Protein AF-A0A8J5JXN4-F1 (afdb_monomer)

Structure (mmCIF, N/CA/C/O backbone):
data_AF-A0A8J5JXN4-F1
#
_entry.id   AF-A0A8J5JXN4-F1
#
loop_
_atom_site.group_PDB
_atom_site.id
_atom_site.type_symbol
_atom_site.label_atom_id
_atom_site.label_alt_id
_atom_site.label_comp_id
_atom_site.label_asym_id
_atom_site.label_entity_id
_atom_site.label_seq_id
_atom_site.pdbx_PDB_ins_code
_atom_site.Cartn_x
_atom_site.Cartn_y
_atom_site.Cartn_z
_atom_site.occupancy
_atom_site.B_iso_or_equiv
_atom_site.auth_seq_id
_atom_site.auth_comp_id
_atom_site.auth_asym_id
_atom_site.auth_atom_id
_atom_site.pdbx_PDB_model_num
ATOM 1 N N . MET A 1 1 ? 13.441 -5.933 -4.847 1.00 72.00 1 MET A N 1
ATOM 2 C CA . MET A 1 1 ? 13.278 -5.884 -6.314 1.00 72.00 1 MET A CA 1
ATOM 3 C C . MET A 1 1 ? 13.465 -4.434 -6.734 1.00 72.00 1 MET A C 1
ATOM 5 O O . MET A 1 1 ? 12.838 -3.593 -6.105 1.00 72.00 1 MET A O 1
ATOM 9 N N . SER A 1 2 ? 14.353 -4.119 -7.678 1.00 83.12 2 SER A N 1
ATOM 10 C CA . SER A 1 2 ? 14.438 -2.763 -8.246 1.00 83.12 2 SER A CA 1
ATOM 11 C C . SER A 1 2 ? 13.447 -2.611 -9.402 1.00 83.12 2 SER A C 1
ATOM 13 O O . SER A 1 2 ? 13.060 -3.614 -10.004 1.00 83.12 2 SER A O 1
ATOM 15 N N . ASP A 1 3 ? 13.075 -1.373 -9.731 1.00 87.00 3 ASP A N 1
ATOM 16 C CA . ASP A 1 3 ? 12.139 -1.077 -10.827 1.00 87.00 3 ASP A CA 1
ATOM 17 C C . ASP A 1 3 ? 12.627 -1.682 -12.160 1.00 87.00 3 ASP A C 1
ATOM 19 O O . ASP A 1 3 ? 11.871 -2.357 -12.850 1.00 87.00 3 ASP A O 1
ATOM 23 N N . CYS A 1 4 ? 13.932 -1.594 -12.439 1.00 93.00 4 CYS A N 1
ATOM 24 C CA . CYS A 1 4 ? 14.555 -2.209 -13.618 1.00 93.00 4 CYS A CA 1
ATOM 25 C C . CYS A 1 4 ? 14.364 -3.739 -13.684 1.00 93.00 4 CYS A C 1
ATOM 27 O O . CYS A 1 4 ? 14.093 -4.290 -14.749 1.00 93.00 4 CYS A O 1
ATOM 29 N N . MET A 1 5 ? 14.462 -4.442 -12.549 1.00 92.94 5 MET A N 1
ATOM 30 C CA . MET A 1 5 ? 14.268 -5.899 -12.515 1.00 92.94 5 MET A CA 1
ATOM 31 C C . MET A 1 5 ? 12.804 -6.283 -12.757 1.00 92.94 5 MET A C 1
ATOM 33 O O . MET A 1 5 ? 12.541 -7.311 -13.378 1.00 92.94 5 MET A O 1
ATOM 37 N N . LEU A 1 6 ? 11.851 -5.466 -12.293 1.00 93.12 6 LEU A N 1
ATOM 38 C CA . LEU A 1 6 ? 10.431 -5.674 -12.581 1.00 93.12 6 LEU A CA 1
ATOM 39 C C . LEU A 1 6 ? 10.128 -5.450 -14.068 1.00 93.12 6 LEU A C 1
ATOM 41 O O . LEU A 1 6 ? 9.421 -6.253 -14.673 1.00 93.12 6 LEU A O 1
ATOM 45 N N . ASP A 1 7 ? 10.694 -4.404 -14.665 1.00 94.62 7 ASP A N 1
ATOM 46 C CA . ASP A 1 7 ? 10.518 -4.126 -16.092 1.00 94.62 7 ASP A CA 1
ATOM 47 C C . ASP A 1 7 ? 11.151 -5.205 -16.974 1.00 94.62 7 ASP A C 1
ATOM 49 O O . ASP A 1 7 ? 10.552 -5.621 -17.962 1.00 94.62 7 ASP A O 1
ATOM 53 N N . ASN A 1 8 ? 12.306 -5.747 -16.582 1.00 96.69 8 ASN A N 1
ATOM 54 C CA . ASN A 1 8 ? 12.890 -6.891 -17.275 1.00 96.69 8 ASN A CA 1
ATOM 55 C C . ASN A 1 8 ? 12.008 -8.151 -17.170 1.00 96.69 8 ASN A C 1
ATOM 57 O O . ASN A 1 8 ? 11.812 -8.852 -18.161 1.00 96.69 8 ASN A O 1
ATOM 61 N N . ALA A 1 9 ? 11.427 -8.427 -15.997 1.00 95.06 9 ALA A N 1
ATOM 62 C CA . ALA A 1 9 ? 10.536 -9.573 -15.805 1.00 95.06 9 ALA A CA 1
ATOM 63 C C . ALA A 1 9 ? 9.258 -9.471 -16.658 1.00 95.06 9 ALA A C 1
ATOM 65 O O . ALA A 1 9 ? 8.794 -10.478 -17.197 1.00 95.06 9 ALA A O 1
ATOM 66 N N . ARG A 1 10 ? 8.739 -8.253 -16.856 1.00 96.62 10 ARG A N 1
ATOM 67 C CA . ARG A 1 10 ? 7.584 -7.985 -17.726 1.00 96.62 10 ARG A CA 1
ATOM 68 C C . ARG A 1 10 ? 7.798 -8.371 -19.187 1.00 96.62 10 ARG A C 1
ATOM 70 O O . ARG A 1 10 ? 6.823 -8.648 -19.877 1.00 96.62 10 ARG A O 1
ATOM 77 N N . CYS A 1 11 ? 9.047 -8.447 -19.652 1.00 96.88 11 CYS A N 1
ATOM 78 C CA . CYS A 1 11 ? 9.352 -8.968 -20.986 1.00 96.88 11 CYS A CA 1
ATOM 79 C C . CYS A 1 11 ? 8.943 -10.441 -21.151 1.00 96.88 11 CYS A C 1
ATOM 81 O O . CYS A 1 11 ? 8.680 -10.869 -22.270 1.00 96.88 11 CYS A O 1
ATOM 83 N N . ASN A 1 12 ? 8.896 -11.211 -20.056 1.00 96.62 12 ASN A N 1
ATOM 84 C CA . ASN A 1 12 ? 8.470 -12.614 -20.056 1.00 96.62 12 ASN A CA 1
ATOM 85 C C . ASN A 1 12 ? 7.000 -12.774 -19.650 1.00 96.62 12 ASN A C 1
ATOM 87 O O . ASN A 1 12 ? 6.325 -13.672 -20.145 1.00 96.62 12 ASN A O 1
ATOM 91 N N . ASP A 1 13 ? 6.504 -11.908 -18.764 1.00 96.75 13 ASP A N 1
ATOM 92 C CA . ASP A 1 13 ? 5.113 -11.915 -18.317 1.00 96.75 13 ASP A CA 1
ATOM 93 C C . ASP A 1 13 ? 4.566 -10.488 -18.189 1.00 96.75 13 ASP A C 1
ATOM 95 O O . ASP A 1 13 ? 4.795 -9.782 -17.203 1.00 96.75 13 ASP A O 1
ATOM 99 N N . ALA A 1 14 ? 3.792 -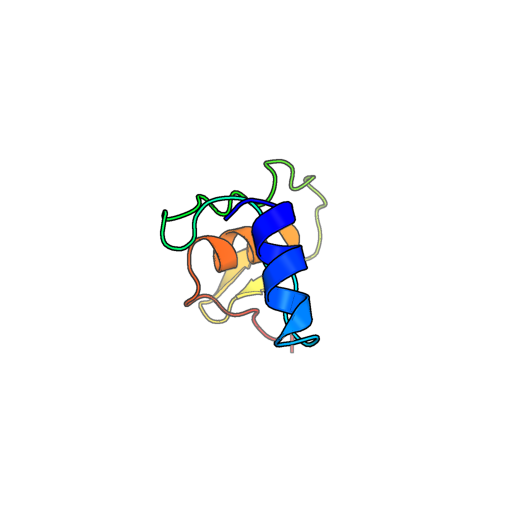10.074 -19.192 1.00 95.50 14 ALA A N 1
ATOM 100 C CA . ALA A 1 14 ? 3.203 -8.741 -19.260 1.00 95.50 14 ALA A CA 1
ATOM 101 C C . ALA A 1 14 ? 2.104 -8.487 -18.208 1.00 95.50 14 ALA A C 1
ATOM 103 O O . ALA A 1 14 ? 1.672 -7.346 -18.049 1.00 95.50 14 ALA A O 1
ATOM 104 N N . THR A 1 15 ? 1.641 -9.512 -17.483 1.00 96.75 15 THR A N 1
ATOM 105 C CA . THR A 1 15 ? 0.640 -9.345 -16.414 1.00 96.75 15 THR A CA 1
ATOM 106 C C . THR A 1 15 ? 1.251 -8.813 -15.115 1.00 96.75 15 THR A C 1
ATOM 108 O O . THR A 1 15 ? 0.540 -8.292 -14.246 1.00 96.75 15 THR A O 1
ATOM 111 N N . LEU A 1 16 ? 2.581 -8.882 -14.990 1.00 93.75 16 LEU A N 1
ATOM 112 C CA . LEU A 1 16 ? 3.308 -8.420 -13.817 1.00 93.75 16 LEU A CA 1
ATOM 113 C C . LEU A 1 16 ? 3.201 -6.901 -13.641 1.00 93.75 16 LEU A C 1
ATOM 115 O O . LEU A 1 16 ? 3.476 -6.098 -14.536 1.00 93.75 16 LEU A O 1
ATOM 119 N N . HIS A 1 17 ? 2.871 -6.486 -12.424 1.00 91.81 17 HIS A N 1
ATOM 120 C CA . HIS A 1 17 ? 2.806 -5.087 -12.025 1.00 91.81 17 HIS A CA 1
ATOM 121 C C . HIS A 1 17 ? 3.326 -4.897 -10.602 1.00 91.81 17 HIS A C 1
ATOM 123 O O . HIS A 1 17 ? 3.376 -5.832 -9.804 1.00 91.81 17 HIS A O 1
ATOM 129 N N . LEU A 1 18 ? 3.757 -3.673 -10.290 1.00 88.06 18 LEU A N 1
ATOM 130 C CA . LEU A 1 18 ? 4.255 -3.340 -8.962 1.00 88.06 18 LEU A CA 1
ATOM 131 C C . LEU A 1 18 ? 3.086 -3.356 -7.973 1.00 88.06 18 LEU A C 1
ATOM 133 O O . LEU A 1 18 ? 2.235 -2.473 -8.024 1.00 88.06 18 LEU A O 1
ATOM 137 N N . ALA A 1 19 ? 3.065 -4.335 -7.070 1.00 85.81 19 ALA A N 1
ATOM 138 C CA . ALA A 1 19 ? 2.058 -4.394 -6.013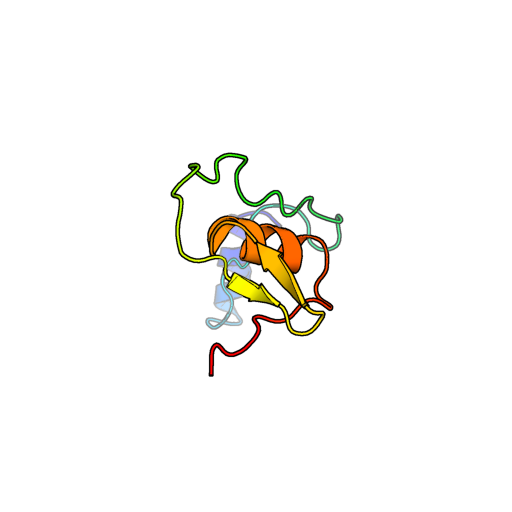 1.00 85.81 19 ALA A CA 1
ATOM 139 C C . ALA A 1 19 ? 2.283 -3.290 -4.963 1.00 85.81 19 ALA A C 1
ATOM 141 O O . ALA A 1 19 ? 1.366 -2.548 -4.625 1.00 85.81 19 ALA A O 1
ATOM 142 N N . TYR A 1 20 ? 3.515 -3.168 -4.459 1.00 79.75 20 TYR A N 1
ATOM 143 C CA . TYR A 1 20 ? 3.939 -2.129 -3.519 1.00 79.75 20 TYR A CA 1
ATOM 144 C C . TYR A 1 20 ? 5.466 -1.980 -3.532 1.00 79.75 20 TYR A C 1
ATOM 146 O O . TYR A 1 20 ? 6.188 -2.869 -3.986 1.00 79.75 20 TYR A O 1
ATOM 154 N N . ARG A 1 21 ? 5.972 -0.846 -3.032 1.00 80.69 21 ARG A N 1
ATOM 155 C CA . ARG A 1 21 ? 7.417 -0.606 -2.888 1.00 80.69 21 ARG A CA 1
ATOM 156 C C . ARG A 1 21 ? 7.950 -1.210 -1.593 1.00 80.69 21 ARG A C 1
ATOM 158 O O . ARG A 1 21 ? 7.283 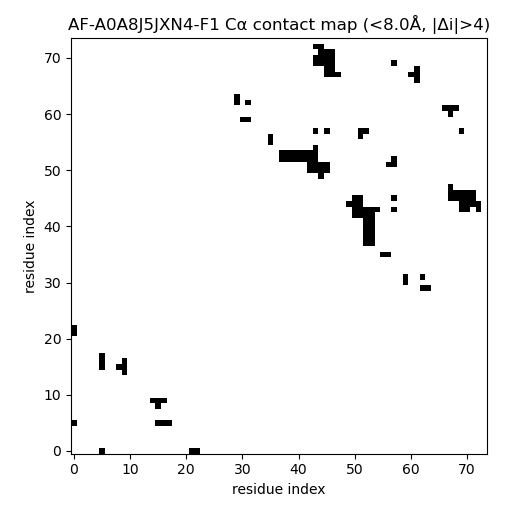-1.158 -0.565 1.00 80.69 21 ARG A O 1
ATOM 165 N N . GLY A 1 22 ? 9.179 -1.718 -1.642 1.00 79.06 22 GLY A N 1
ATOM 166 C CA . GLY A 1 22 ? 9.846 -2.382 -0.520 1.00 79.06 22 GLY A CA 1
ATOM 167 C C . GLY A 1 22 ? 10.127 -3.856 -0.804 1.00 79.06 22 GLY A C 1
ATOM 168 O O . GLY A 1 22 ? 9.978 -4.326 -1.933 1.00 79.06 22 GLY A O 1
ATOM 169 N N . ARG A 1 23 ? 10.593 -4.590 0.210 1.00 80.94 23 ARG A N 1
ATOM 170 C CA . ARG A 1 23 ? 10.763 -6.046 0.115 1.00 80.94 23 ARG A CA 1
ATOM 171 C C . ARG A 1 23 ? 9.464 -6.747 0.489 1.00 80.94 23 ARG A C 1
ATOM 173 O O . ARG A 1 23 ? 8.766 -6.316 1.400 1.00 80.94 23 ARG A O 1
ATOM 180 N N . CYS A 1 24 ? 9.171 -7.841 -0.204 1.00 83.12 24 CYS A N 1
ATOM 181 C CA . CYS A 1 24 ? 8.077 -8.723 0.172 1.00 83.12 24 CYS A CA 1
ATOM 182 C C . CYS A 1 24 ? 8.414 -9.452 1.474 1.00 83.12 24 CYS A C 1
ATOM 184 O O . CYS A 1 24 ? 9.560 -9.852 1.665 1.00 83.12 24 CYS A O 1
ATOM 186 N N . GLY A 1 25 ? 7.425 -9.667 2.339 1.00 71.69 25 GLY A N 1
ATOM 187 C CA . GLY A 1 25 ? 7.584 -10.497 3.539 1.00 71.69 25 GLY A CA 1
ATOM 188 C C . GLY A 1 25 ? 8.332 -9.837 4.699 1.00 71.69 25 GLY A C 1
ATOM 189 O O . GLY A 1 25 ? 8.210 -10.319 5.822 1.00 71.69 25 GLY A O 1
ATOM 190 N N . ASP A 1 26 ? 9.007 -8.702 4.477 1.00 68.81 26 ASP A N 1
ATOM 191 C CA . ASP A 1 26 ? 9.187 -7.740 5.561 1.00 68.81 26 ASP A CA 1
ATOM 192 C C . ASP A 1 26 ? 7.760 -7.377 5.976 1.00 68.81 26 ASP A C 1
ATOM 194 O O . ASP A 1 26 ? 6.963 -6.968 5.125 1.00 68.81 26 ASP A O 1
ATOM 198 N N . SER A 1 27 ? 7.398 -7.642 7.235 1.00 59.22 27 SER A N 1
ATOM 199 C CA . SER A 1 27 ? 6.128 -7.225 7.817 1.00 59.22 27 SER A CA 1
ATOM 200 C C . SER A 1 27 ? 6.091 -5.712 7.725 1.00 59.22 27 SER A C 1
ATOM 202 O O . SER A 1 27 ? 6.527 -5.007 8.633 1.00 59.22 27 SER A O 1
ATOM 204 N N . GLN A 1 28 ? 5.666 -5.210 6.570 1.00 52.78 28 GLN A N 1
ATOM 205 C CA . GLN A 1 28 ? 5.360 -3.820 6.405 1.00 52.78 28 GLN A CA 1
ATOM 206 C C . GLN A 1 28 ? 4.331 -3.567 7.488 1.00 52.78 28 GLN A C 1
ATOM 208 O O . GLN A 1 28 ? 3.232 -4.125 7.459 1.00 52.78 28 GLN A O 1
ATOM 213 N N . GLU A 1 29 ? 4.724 -2.744 8.453 1.00 55.69 29 GLU A N 1
ATOM 214 C CA . GLU A 1 29 ? 3.865 -1.691 8.949 1.00 55.69 29 GLU A CA 1
ATOM 215 C C . GLU A 1 29 ? 3.154 -1.132 7.714 1.00 55.69 29 GLU A C 1
ATOM 217 O O . GLU A 1 29 ? 3.634 -0.236 7.020 1.00 55.69 29 GLU A O 1
ATOM 222 N N . ARG A 1 30 ? 2.027 -1.744 7.352 1.00 55.59 30 ARG A N 1
ATOM 223 C CA . ARG A 1 30 ? 1.035 -1.104 6.520 1.00 55.59 30 ARG A CA 1
ATOM 224 C C . ARG A 1 30 ? 0.475 -0.043 7.439 1.00 55.59 30 ARG A C 1
ATOM 226 O O . ARG A 1 30 ? -0.561 -0.256 8.045 1.00 55.59 30 ARG A O 1
ATOM 233 N N . VAL A 1 31 ? 1.229 1.030 7.634 1.00 56.03 31 VAL A N 1
ATOM 234 C CA . VAL A 1 31 ? 0.749 2.227 8.294 1.00 56.03 31 VAL A CA 1
ATOM 235 C C . VAL A 1 31 ? -0.171 2.874 7.280 1.00 56.03 31 VAL A C 1
ATOM 237 O O . VAL A 1 31 ? 0.303 3.445 6.293 1.00 56.03 31 VAL A O 1
ATOM 240 N N . PRO A 1 32 ? -1.494 2.761 7.440 1.00 55.66 32 PRO A N 1
ATOM 241 C CA . PRO A 1 32 ? -2.389 3.553 6.635 1.00 55.66 32 PRO A CA 1
ATOM 242 C C . PRO A 1 32 ? -2.227 4.939 7.243 1.00 55.66 32 PRO A C 1
ATOM 244 O O . PRO A 1 32 ? -2.557 5.158 8.405 1.00 55.66 32 PRO A O 1
ATOM 247 N N . TYR A 1 33 ? -1.548 5.795 6.488 1.00 55.47 33 TYR A N 1
ATOM 248 C CA . TYR A 1 33 ? -1.314 7.211 6.726 1.00 55.47 33 TYR A CA 1
ATOM 249 C C . TYR A 1 33 ? -2.026 7.785 7.961 1.00 55.47 33 TYR A C 1
ATOM 251 O O . TYR A 1 33 ? -3.250 7.844 8.029 1.00 55.47 33 TYR A O 1
ATOM 259 N N . THR A 1 34 ? -1.211 8.264 8.899 1.00 56.94 34 THR A N 1
ATOM 260 C CA . THR A 1 34 ? -1.482 8.814 10.240 1.00 56.94 34 THR A CA 1
ATOM 261 C C . THR A 1 34 ? -2.549 9.929 10.336 1.00 56.94 34 THR A C 1
ATOM 263 O O . THR A 1 34 ? -2.760 10.475 11.413 1.00 56.94 34 THR A O 1
ATOM 266 N N . LEU A 1 35 ? -3.264 10.281 9.263 1.00 60.62 35 LEU A N 1
ATOM 267 C CA . LEU A 1 35 ? -4.372 11.238 9.296 1.00 60.62 35 LEU A CA 1
ATOM 268 C C . LEU A 1 35 ? -5.689 10.587 8.856 1.00 60.62 35 LEU A C 1
ATOM 270 O O . LEU A 1 35 ? -6.122 10.734 7.715 1.00 60.62 35 LEU A O 1
ATOM 274 N N . CYS A 1 36 ? -6.405 9.982 9.802 1.00 67.38 36 CYS A N 1
ATOM 275 C CA . CYS A 1 36 ? -7.861 10.033 9.726 1.00 67.38 36 CYS A CA 1
ATOM 276 C C . CYS A 1 36 ? -8.295 11.387 10.285 1.00 67.38 36 CYS A C 1
ATOM 278 O O . CYS A 1 36 ? -8.249 11.593 11.500 1.00 67.38 36 CYS A O 1
ATOM 280 N N . LEU A 1 37 ? -8.697 12.324 9.416 1.00 61.91 37 LEU A N 1
ATOM 281 C CA . LEU A 1 37 ? -9.379 13.531 9.883 1.00 61.91 37 LEU A CA 1
ATOM 282 C C . LEU A 1 37 ? -10.588 13.105 10.725 1.00 61.91 37 LEU A C 1
ATOM 284 O O . LEU A 1 37 ? -11.309 12.173 10.364 1.00 61.91 37 LEU A O 1
ATOM 288 N N . PHE A 1 38 ? -10.801 13.787 11.849 1.00 57.53 38 PHE A N 1
ATOM 289 C CA . PHE A 1 38 ? -11.941 13.548 12.728 1.00 57.53 38 PHE A CA 1
ATOM 290 C C . PHE A 1 38 ? -13.212 14.104 12.070 1.00 57.53 38 PHE A C 1
ATOM 292 O O . PHE A 1 38 ? -13.719 15.161 12.432 1.00 57.53 38 PHE A O 1
ATOM 299 N N . THR A 1 39 ? -13.700 13.433 11.0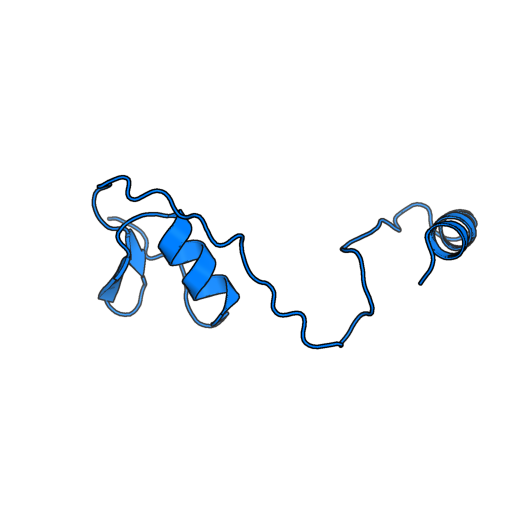32 1.00 53.66 39 THR A N 1
ATOM 300 C CA . THR A 1 39 ? -15.045 13.655 10.515 1.00 53.66 39 THR A CA 1
ATOM 301 C C . THR A 1 39 ? -15.994 12.826 11.371 1.00 53.66 39 THR A C 1
ATOM 303 O O . THR A 1 39 ? -15.858 11.608 11.464 1.00 53.66 39 THR A O 1
ATOM 306 N N . MET A 1 40 ? -16.925 13.490 12.059 1.00 48.75 40 MET A N 1
ATOM 307 C CA . MET A 1 40 ? -17.955 12.830 12.861 1.00 48.75 40 MET A CA 1
ATOM 308 C C . MET A 1 40 ? -19.020 12.256 11.921 1.00 48.75 40 MET A C 1
ATOM 310 O O . MET A 1 40 ? -20.072 12.853 11.710 1.00 48.75 40 MET A O 1
ATOM 314 N N . THR A 1 41 ? -18.710 11.132 11.283 1.00 52.53 41 THR A N 1
ATOM 315 C CA . THR A 1 41 ? -19.690 10.338 10.535 1.00 52.53 41 THR A CA 1
ATOM 316 C C . THR A 1 41 ? -20.398 9.380 11.487 1.00 52.53 41 THR A C 1
ATOM 318 O O . THR A 1 41 ? -19.812 8.965 12.486 1.00 52.53 41 THR A O 1
ATOM 321 N N . LEU A 1 42 ? -21.660 9.039 11.201 1.00 55.62 42 LEU A N 1
ATOM 322 C CA . LEU A 1 42 ? -22.377 7.964 11.897 1.00 55.62 42 LEU A CA 1
ATOM 323 C C . LEU A 1 42 ? -21.462 6.734 11.920 1.00 55.62 42 LEU A C 1
ATOM 325 O O . LEU A 1 42 ? -21.043 6.267 10.862 1.00 55.62 42 LEU A O 1
ATOM 329 N N . GLY A 1 43 ? -21.055 6.317 13.119 1.00 58.06 43 GLY A N 1
ATOM 330 C CA . GLY A 1 43 ? -19.964 5.365 13.284 1.00 58.06 43 GLY A CA 1
ATOM 331 C C . GLY A 1 43 ? -20.207 4.081 12.496 1.00 58.06 43 GLY A C 1
ATOM 332 O O . GLY A 1 43 ? -21.320 3.555 12.471 1.00 58.06 43 GLY A O 1
ATOM 333 N N . VAL A 1 44 ? -19.165 3.572 11.844 1.00 61.62 44 VAL A N 1
ATOM 334 C CA . VAL A 1 44 ? -19.248 2.292 11.141 1.00 61.62 44 VAL A CA 1
ATOM 335 C C . VAL A 1 44 ? -19.113 1.176 12.169 1.00 61.62 44 VAL A C 1
ATOM 337 O O . VAL A 1 44 ? -18.185 1.167 12.981 1.00 61.62 44 VAL A O 1
ATOM 340 N N . THR A 1 45 ? -20.074 0.257 12.172 1.00 62.69 45 THR A N 1
ATOM 341 C CA . THR A 1 45 ? -20.051 -0.906 13.061 1.00 62.69 45 THR A CA 1
ATOM 342 C C . THR A 1 45 ? -19.366 -2.046 12.330 1.00 62.69 45 THR A C 1
ATOM 344 O O . THR A 1 45 ? -19.691 -2.344 11.186 1.00 62.69 45 THR A O 1
ATOM 347 N N . GLU A 1 46 ? -18.384 -2.663 12.964 1.00 62.38 46 GLU A N 1
ATOM 348 C CA . GLU A 1 46 ? -17.775 -3.908 12.505 1.00 62.38 46 GLU A CA 1
ATOM 349 C C . GLU A 1 46 ? -18.615 -5.105 12.975 1.00 62.38 46 GLU A C 1
ATOM 351 O O . GLU A 1 46 ? -19.368 -4.996 13.942 1.00 62.38 46 GLU A O 1
ATOM 356 N N . ASN A 1 47 ? -18.467 -6.272 12.345 1.00 60.47 47 ASN A N 1
ATOM 357 C CA . ASN A 1 47 ? -19.230 -7.480 12.693 1.00 60.47 47 ASN A CA 1
ATOM 358 C C . ASN A 1 47 ? -19.152 -7.901 14.178 1.00 60.47 47 ASN A C 1
ATOM 360 O O . ASN A 1 47 ? -20.048 -8.590 14.654 1.00 60.47 47 ASN A O 1
ATOM 364 N N . ASN A 1 48 ? -18.129 -7.468 14.922 1.00 62.19 48 ASN A N 1
ATOM 365 C CA . ASN A 1 48 ? -17.969 -7.746 16.354 1.00 62.19 48 ASN A CA 1
ATOM 366 C C . ASN A 1 48 ? -18.613 -6.690 17.282 1.00 62.19 48 ASN A C 1
ATOM 368 O O . ASN A 1 48 ? -18.358 -6.686 18.485 1.00 62.19 48 ASN A O 1
ATOM 372 N N . GLY A 1 49 ? -19.413 -5.760 16.746 1.00 65.00 49 GLY A N 1
ATOM 373 C CA . GLY A 1 49 ? -20.093 -4.716 17.526 1.00 65.00 49 GLY A CA 1
ATOM 374 C C . GLY A 1 49 ? -19.200 -3.538 17.931 1.00 65.00 49 GLY A C 1
ATOM 375 O O . GLY A 1 49 ? -19.627 -2.664 18.685 1.00 65.00 49 GLY A O 1
ATOM 376 N N . LYS A 1 50 ? -17.960 -3.487 17.432 1.00 70.62 50 LYS A N 1
ATOM 377 C CA . LYS A 1 50 ? -17.048 -2.360 17.641 1.00 70.62 50 LYS A CA 1
ATOM 378 C C . LYS A 1 50 ? -17.382 -1.233 16.665 1.00 70.62 50 LYS A C 1
ATOM 380 O O . LYS A 1 50 ? -17.494 -1.463 15.462 1.00 70.62 50 LYS A O 1
ATOM 385 N N . VAL A 1 51 ? -17.535 -0.022 17.195 1.00 72.12 51 VAL A N 1
ATOM 386 C CA . VAL A 1 51 ? -17.887 1.174 16.421 1.00 72.12 51 VAL A CA 1
ATOM 387 C C . VAL A 1 51 ? -16.631 1.999 16.155 1.00 72.12 51 VAL A C 1
ATOM 389 O O . VAL A 1 51 ? -15.923 2.374 17.090 1.00 72.12 51 VAL A O 1
ATOM 392 N N . TYR A 1 52 ? -16.367 2.296 14.887 1.00 73.06 52 TYR A N 1
ATOM 393 C CA . TYR A 1 52 ? -15.292 3.187 14.453 1.00 73.06 52 TYR A CA 1
ATOM 394 C C . TYR A 1 52 ? -15.890 4.532 14.037 1.00 73.06 52 TYR A C 1
ATOM 396 O O . TYR A 1 52 ? -16.941 4.579 13.400 1.00 73.06 52 TYR A O 1
ATOM 404 N N . GLY A 1 53 ? -15.236 5.638 14.395 1.00 71.00 53 GLY A N 1
ATOM 405 C CA . GLY A 1 53 ? -15.767 6.992 14.190 1.00 71.00 53 GLY A CA 1
ATOM 406 C C . GLY A 1 53 ? -15.944 7.382 12.720 1.00 71.00 53 GLY A C 1
ATOM 407 O O . GLY A 1 53 ? -16.740 8.265 12.412 1.00 71.00 53 GLY A O 1
ATOM 408 N N . ASN A 1 54 ? -15.231 6.712 11.810 1.00 70.06 54 ASN A N 1
ATOM 409 C CA . ASN A 1 54 ? -15.417 6.812 10.366 1.00 70.06 54 ASN A CA 1
ATOM 410 C C . ASN A 1 54 ? -14.819 5.599 9.632 1.00 70.06 54 ASN A C 1
ATOM 412 O O . ASN A 1 54 ? -14.137 4.758 10.223 1.00 70.06 54 ASN A O 1
ATOM 416 N N . GLU A 1 55 ? -15.055 5.534 8.322 1.00 75.88 55 GLU A N 1
ATOM 417 C CA . GLU A 1 55 ? -14.535 4.484 7.440 1.00 75.88 55 GLU A CA 1
ATOM 418 C C . GLU A 1 55 ? -12.997 4.421 7.432 1.00 75.88 55 GLU A C 1
ATOM 420 O O . GLU A 1 55 ? -12.423 3.336 7.405 1.00 75.88 55 GLU A O 1
ATOM 425 N N . CYS A 1 56 ? -12.314 5.568 7.537 1.00 76.69 56 CYS A N 1
ATOM 426 C CA . CYS A 1 56 ? -10.851 5.612 7.620 1.00 76.69 56 CYS A CA 1
ATOM 427 C C . CYS A 1 56 ? -10.344 4.851 8.856 1.00 76.69 56 CYS A C 1
ATOM 429 O O . CYS A 1 56 ? -9.443 4.022 8.742 1.00 76.69 56 CYS A O 1
ATOM 431 N N . GLN A 1 57 ? -10.967 5.056 10.020 1.00 76.81 57 GLN A N 1
ATOM 432 C CA . GL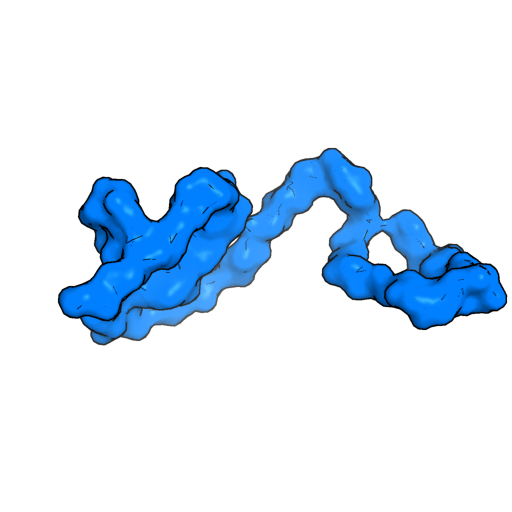N A 1 57 ? -10.612 4.342 11.249 1.00 76.81 57 GLN A CA 1
ATOM 433 C C . GLN A 1 57 ? -10.878 2.835 11.150 1.00 76.81 57 GLN A C 1
ATOM 435 O O . GLN A 1 57 ? -10.069 2.047 11.639 1.00 76.81 57 GLN A O 1
ATOM 440 N N . LEU A 1 58 ? -11.970 2.425 10.496 1.00 76.44 58 LEU A N 1
ATOM 441 C CA . LEU A 1 58 ? -12.257 1.010 10.248 1.00 76.44 58 LEU A CA 1
ATOM 442 C C . LEU A 1 58 ? -11.230 0.384 9.300 1.00 76.44 58 LEU A C 1
ATOM 444 O O . LEU A 1 58 ? -10.714 -0.689 9.588 1.00 76.44 58 LEU A O 1
ATOM 448 N N . ASN A 1 59 ? -10.877 1.063 8.210 1.00 75.19 59 ASN A N 1
ATOM 449 C CA . ASN A 1 59 ? -9.872 0.578 7.265 1.00 75.19 59 ASN A CA 1
ATOM 450 C C . ASN A 1 59 ? -8.486 0.467 7.912 1.00 75.19 59 ASN A C 1
ATOM 452 O O . ASN A 1 59 ? -7.756 -0.482 7.624 1.00 75.19 59 ASN A O 1
ATOM 456 N N . ILE A 1 60 ? -8.141 1.373 8.838 1.00 75.94 60 ILE A N 1
ATOM 457 C CA . ILE A 1 60 ? -6.933 1.224 9.660 1.00 75.94 60 ILE A CA 1
ATOM 458 C C . ILE A 1 60 ? -7.010 -0.020 10.532 1.00 75.94 60 ILE A C 1
ATOM 460 O O . ILE A 1 60 ? -6.051 -0.788 10.601 1.00 75.94 60 ILE A O 1
ATOM 464 N N . ALA A 1 61 ? -8.141 -0.224 11.197 1.00 76.62 61 ALA A N 1
ATOM 465 C CA . ALA A 1 61 ? -8.319 -1.382 12.049 1.00 76.62 61 ALA A CA 1
ATOM 466 C C . ALA A 1 61 ? -8.203 -2.684 11.246 1.00 76.62 61 ALA A C 1
ATOM 468 O O . ALA A 1 61 ? -7.415 -3.537 11.632 1.00 76.62 61 ALA A O 1
ATOM 469 N N . ILE A 1 62 ? -8.883 -2.798 10.099 1.00 76.75 62 ILE A N 1
ATOM 470 C CA . ILE A 1 62 ? -8.802 -3.955 9.188 1.00 76.75 62 ILE A CA 1
ATOM 471 C C . ILE A 1 62 ? -7.365 -4.179 8.698 1.00 76.75 62 ILE A C 1
ATOM 473 O O . ILE A 1 62 ? -6.915 -5.311 8.532 1.00 76.75 62 ILE A O 1
ATOM 477 N N . CYS A 1 63 ? -6.620 -3.099 8.467 1.00 75.44 63 CYS A N 1
ATOM 478 C CA . CYS A 1 63 ? -5.228 -3.188 8.054 1.00 75.44 63 CYS A CA 1
ATOM 479 C C . CYS A 1 63 ? -4.323 -3.785 9.146 1.00 75.44 63 CYS A C 1
ATOM 481 O O . CYS A 1 63 ? -3.426 -4.569 8.832 1.00 75.44 63 CYS A O 1
ATOM 483 N N . ASN A 1 64 ? -4.575 -3.435 10.411 1.00 73.19 64 ASN A N 1
ATOM 484 C CA . ASN A 1 64 ? -3.860 -3.973 11.571 1.00 73.19 64 ASN A CA 1
ATOM 485 C C . 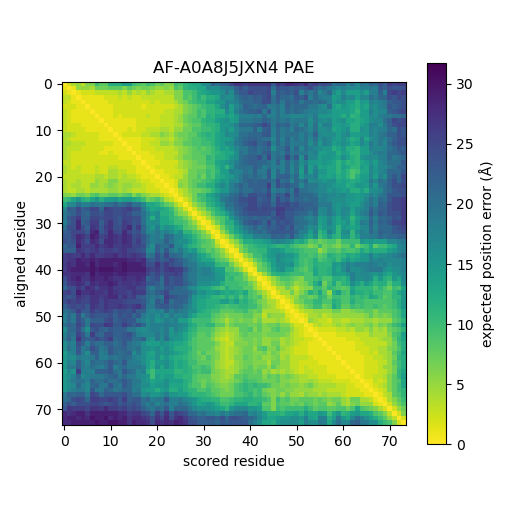ASN A 1 64 ? -4.343 -5.374 11.971 1.00 73.19 64 ASN A C 1
ATOM 487 O O . ASN A 1 64 ? -3.568 -6.163 12.505 1.00 73.19 64 ASN A O 1
ATOM 491 N N . ASP A 1 65 ? -5.610 -5.679 11.713 1.00 75.88 65 ASP A N 1
ATOM 492 C CA . ASP A 1 65 ? -6.248 -6.946 12.033 1.00 75.88 65 ASP A CA 1
ATOM 493 C C . ASP A 1 65 ? -7.146 -7.391 10.861 1.00 75.88 65 ASP A C 1
ATOM 495 O O . ASP A 1 65 ? -8.312 -6.995 10.765 1.00 75.88 65 ASP A O 1
ATOM 499 N N . PRO A 1 66 ? -6.624 -8.247 9.960 1.00 71.94 66 PRO A N 1
ATOM 500 C CA . PRO A 1 66 ? -7.367 -8.744 8.803 1.00 71.94 66 PRO A CA 1
ATOM 501 C C . PRO A 1 66 ? -8.584 -9.612 9.155 1.00 71.94 66 PRO A C 1
ATOM 503 O O . PRO A 1 66 ? -9.33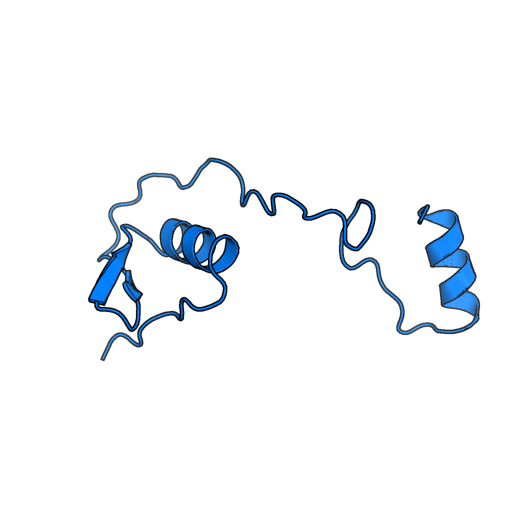2 -9.995 8.254 1.00 71.94 66 PRO A O 1
ATOM 506 N N . SER A 1 67 ? -8.765 -9.987 10.429 1.00 75.00 67 SER A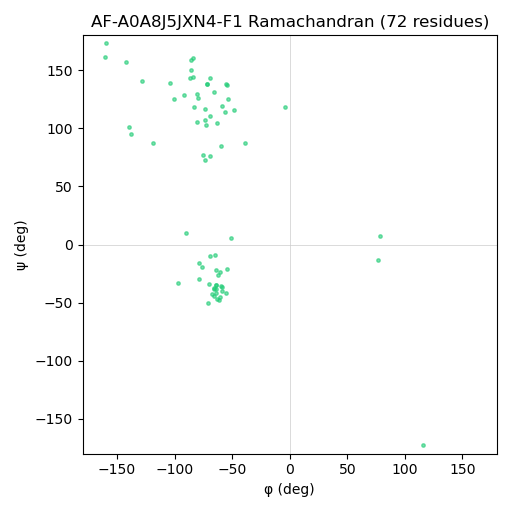 N 1
ATOM 507 C CA . SER A 1 67 ? -9.947 -10.726 10.879 1.00 75.00 67 SER A CA 1
ATOM 508 C C . SER A 1 67 ? -11.184 -9.831 11.011 1.00 75.00 67 SER A C 1
ATOM 510 O O . SER A 1 67 ? -12.312 -10.333 10.955 1.00 75.00 67 SER A O 1
ATOM 512 N N . LEU A 1 68 ? -10.984 -8.512 11.110 1.00 73.12 68 LEU A N 1
ATOM 513 C CA . LEU A 1 68 ? -12.054 -7.525 11.143 1.00 73.12 68 LEU A CA 1
ATOM 514 C C . LEU A 1 68 ? -12.699 -7.415 9.756 1.00 73.12 68 LEU A C 1
ATOM 516 O O . LEU A 1 68 ? -12.027 -7.391 8.722 1.00 73.12 68 LEU A O 1
ATOM 520 N N . LYS A 1 69 ? -14.029 -7.330 9.722 1.00 71.19 69 LYS A N 1
ATOM 521 C CA . LYS A 1 69 ? -14.806 -7.151 8.487 1.00 71.19 69 LYS A CA 1
ATOM 522 C C . LYS A 1 69 ? -15.767 -5.977 8.647 1.00 71.19 69 LYS A C 1
ATOM 524 O O . LYS A 1 69 ? -16.374 -5.868 9.715 1.00 71.19 69 LYS A O 1
ATOM 529 N N . PRO A 1 70 ? -15.970 -5.146 7.608 1.00 64.81 70 PRO A N 1
ATOM 530 C CA . PRO A 1 70 ? -17.002 -4.119 7.646 1.00 64.81 70 PRO A CA 1
ATOM 531 C C . PRO A 1 70 ? -18.343 -4.761 8.002 1.00 64.81 70 PRO A C 1
ATOM 533 O O . PRO A 1 70 ? -18.754 -5.730 7.357 1.00 64.81 70 PRO A O 1
ATOM 536 N N . GLY A 1 71 ? -18.998 -4.263 9.050 1.00 62.81 71 GLY A N 1
ATOM 537 C CA . GLY A 1 71 ? -20.362 -4.667 9.346 1.00 62.81 71 GLY A CA 1
ATOM 538 C C . GLY A 1 71 ? -21.290 -4.057 8.310 1.00 62.81 71 GLY A C 1
ATOM 539 O O . GLY A 1 71 ? -21.125 -2.909 7.894 1.00 62.81 71 GLY A O 1
ATOM 540 N N . SER A 1 72 ? -22.248 -4.848 7.844 1.00 46.88 72 SER A N 1
ATOM 541 C CA . SER A 1 72 ? -23.310 -4.330 6.990 1.00 46.88 72 SER A CA 1
ATOM 542 C C . SER A 1 72 ? -24.254 -3.508 7.865 1.00 46.88 72 SER A C 1
ATOM 544 O O . SER A 1 72 ? -24.864 -4.050 8.784 1.00 46.88 72 SER A O 1
ATOM 546 N N . LEU A 1 73 ? -24.351 -2.204 7.604 1.00 45.75 73 LEU A N 1
ATOM 547 C CA . LEU A 1 73 ? -25.460 -1.387 8.093 1.00 45.75 73 LEU A CA 1
ATOM 548 C C . LEU A 1 73 ? -26.740 -1.941 7.449 1.00 45.75 73 LEU A C 1
ATOM 550 O O . LEU A 1 73 ? -26.941 -1.766 6.247 1.00 45.75 73 LEU A O 1
ATOM 554 N N . SER A 1 74 ? -27.545 -2.662 8.232 1.00 38.88 74 SER A N 1
ATOM 555 C CA . SER A 1 74 ? -28.952 -2.927 7.918 1.00 38.88 74 SER A CA 1
ATOM 556 C C . SER A 1 74 ? -29.838 -1.902 8.602 1.00 38.88 74 SER A C 1
ATOM 558 O O . SER A 1 74 ? -29.457 -1.424 9.693 1.00 38.88 74 SER A O 1
#

Radius of gyration: 17.59 Å; Cα contacts (8 Å, |Δi|>4): 69; chains: 1; bounding box: 44×26×39 Å

pLDDT: mean 72.57, std 14.8, range [38.88, 96.88]

Sequence (74 aa):
MSDCMLDNARCNDATLHLAYRGRCGDSQERVPYTLCLFTMTLGVTENNGKVYGNECQLNIAICNDPSLKPGSLS

Organism: Homarus americanus (NCBI:txid6706)

Secondary structure (DSSP, 8-state):
--HHHHHHHHTT-TT-----SS-SSS-------S-------SPEEBTTS-EESSHHHHHHHHHH-TT--BPP--

Solvent-accessible surface area (backbone atoms only — not comparable to full-atom values): 4879 Å² total; 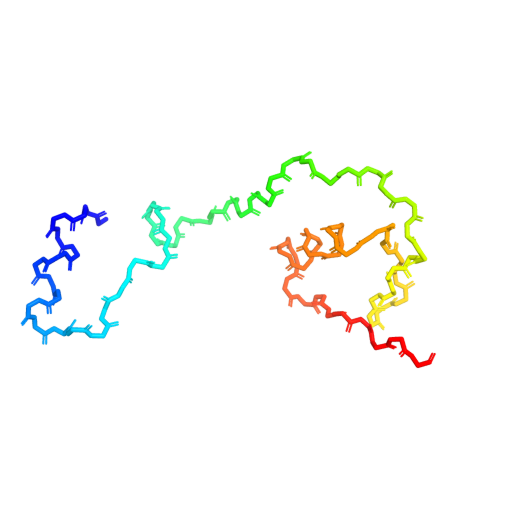per-residue (Å²): 122,54,71,69,58,54,58,58,50,29,78,81,40,77,85,66,73,88,86,71,90,69,65,85,86,58,82,67,79,70,69,68,66,97,71,68,75,90,55,90,45,85,53,43,42,29,75,85,73,50,71,23,56,28,68,60,53,43,53,43,48,31,63,78,37,77,87,56,49,86,33,81,88,124

Foldseek 3Di:
DDPVVQVVVCVVPVVGDDPDDDDPPPPPPPVVDPDPDQDQDPFFAWPVRDTHRDPSRQVRVCVVPVVIDGDDDD

Mean predicted aligned error: 13.48 Å

Nearest PDB structures (foldseek):
  5jhw-assembly1_C  TM=5.408E-01  e=9.157E-02  Homo sapiens